Protein AF-A0A9C9SQH3-F1 (afdb_monomer_lite)

Sequence (85 aa):
NADVKDLQGKIDAVSKELEDCQATLEKISKYVVKPGDWLSKLAEYDEVYGHGNYRRWKEIYKANTDLIKNPDLILPGWELKIPRP

Foldseek 3Di:
DVVVVVVVVVVVVVVVVVVVVVVVVQVLFKDFDAPPDALLVQLCDPSAPHHPRSVCSVVQCVQCCVPPVDRGDDDGGDITGRDDD

Radius of gyration: 18.43 Å; chains: 1; bounding box: 34×22×58 Å

Structure (mmCIF, N/CA/C/O backbone):
data_AF-A0A9C9SQH3-F1
#
_entry.id   AF-A0A9C9SQH3-F1
#
loop_
_atom_site.group_PDB
_atom_site.id
_atom_site.type_symbol
_atom_site.label_atom_id
_atom_site.label_alt_id
_atom_site.label_comp_id
_atom_site.label_asym_id
_atom_site.label_entity_id
_atom_site.label_seq_id
_atom_site.pdbx_PDB_ins_code
_atom_site.Cartn_x
_atom_site.Cartn_y
_atom_site.Cartn_z
_atom_site.occupancy
_atom_site.B_iso_or_equiv
_atom_site.auth_seq_id
_atom_site.auth_comp_id
_atom_site.auth_asym_id
_atom_site.auth_atom_id
_atom_site.pdbx_PDB_model_num
ATOM 1 N N . ASN A 1 1 ? -23.287 -0.234 43.901 1.00 55.12 1 ASN A N 1
ATOM 2 C CA . ASN A 1 1 ? -22.5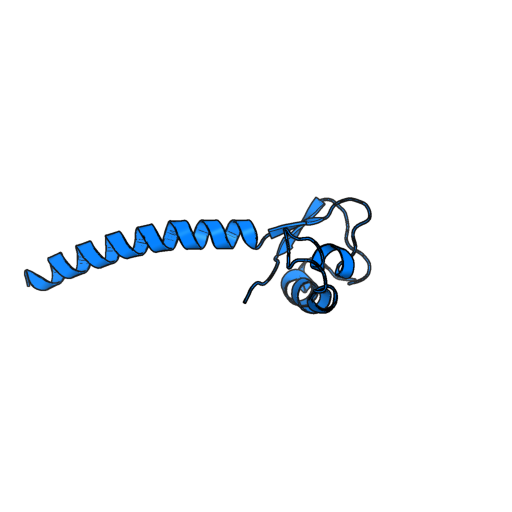65 -0.374 42.617 1.00 55.12 1 ASN A CA 1
ATOM 3 C C . ASN A 1 1 ? -21.308 0.491 42.559 1.00 55.12 1 ASN A C 1
ATOM 5 O O . ASN A 1 1 ? -21.133 1.250 41.614 1.00 55.12 1 ASN A O 1
ATOM 9 N N . ALA A 1 2 ? -20.419 0.381 43.553 1.00 61.16 2 ALA A N 1
ATOM 10 C CA . ALA A 1 2 ? -19.092 1.006 43.495 1.00 61.16 2 ALA A CA 1
ATOM 11 C C . ALA A 1 2 ? -18.174 0.257 42.507 1.00 61.16 2 ALA A C 1
ATOM 13 O O . ALA A 1 2 ? -17.360 0.868 41.824 1.00 61.16 2 ALA A O 1
ATOM 14 N N . ASP 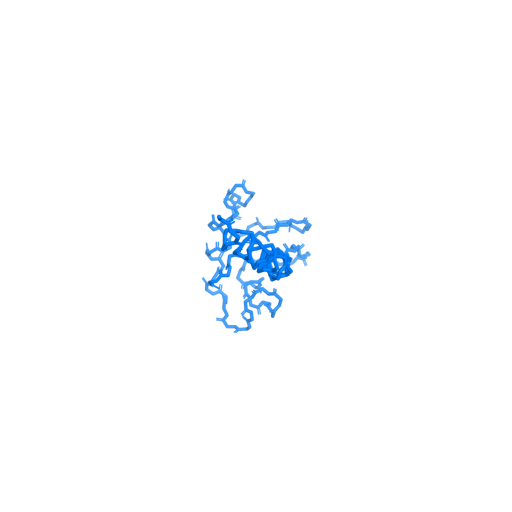A 1 3 ? -18.420 -1.042 42.343 1.00 60.75 3 ASP A N 1
ATOM 15 C CA . ASP A 1 3 ? -17.690 -1.958 41.463 1.00 60.75 3 ASP A CA 1
ATOM 16 C C . ASP A 1 3 ? -17.786 -1.568 39.983 1.00 60.75 3 ASP A C 1
ATOM 18 O O . ASP A 1 3 ? -16.820 -1.672 39.238 1.00 60.75 3 ASP A O 1
ATOM 22 N N . VAL A 1 4 ? -18.933 -1.032 39.555 1.00 61.69 4 VAL A N 1
ATOM 23 C CA . VAL A 1 4 ? -19.152 -0.621 38.156 1.00 61.69 4 VAL A CA 1
ATOM 24 C C . VAL A 1 4 ? -18.360 0.647 37.811 1.00 61.69 4 VAL A C 1
ATOM 26 O O . VAL A 1 4 ? -17.935 0.819 36.673 1.00 61.69 4 VAL A O 1
ATOM 29 N N . LYS A 1 5 ? -18.111 1.521 38.799 1.00 60.88 5 LYS A N 1
ATOM 30 C CA . LYS A 1 5 ? -17.297 2.737 38.627 1.00 60.88 5 LYS A CA 1
ATOM 31 C C . LYS A 1 5 ? -15.811 2.412 38.477 1.00 60.88 5 LYS A C 1
ATOM 33 O O . LYS A 1 5 ? -15.136 3.043 37.671 1.00 60.88 5 LYS A O 1
ATOM 38 N N . ASP A 1 6 ? -15.331 1.421 39.225 1.00 63.31 6 ASP A N 1
ATOM 39 C CA . ASP A 1 6 ? -13.944 0.949 39.144 1.00 63.31 6 ASP A CA 1
ATOM 40 C C . ASP A 1 6 ? -13.673 0.215 37.818 1.00 63.31 6 ASP A C 1
ATOM 42 O O . ASP A 1 6 ? -12.614 0.363 37.210 1.00 63.31 6 ASP A O 1
ATOM 46 N N . LEU A 1 7 ? -14.672 -0.521 37.317 1.00 61.78 7 LEU A N 1
ATOM 47 C CA . LEU A 1 7 ? -14.626 -1.151 35.996 1.00 61.78 7 LEU A CA 1
ATOM 48 C C . LEU A 1 7 ? -14.625 -0.121 34.858 1.00 61.78 7 LEU A C 1
ATOM 50 O O . LEU A 1 7 ? -13.875 -0.292 33.901 1.00 61.78 7 LEU A O 1
ATOM 54 N N . GLN A 1 8 ? -15.391 0.968 34.980 1.00 64.00 8 GLN A N 1
ATOM 55 C CA . GLN A 1 8 ? -15.416 2.035 33.975 1.00 64.00 8 GLN A CA 1
ATOM 56 C C . GLN A 1 8 ? -14.041 2.707 33.819 1.00 64.00 8 GLN A C 1
ATOM 58 O O . GLN A 1 8 ? -13.557 2.851 32.703 1.00 64.00 8 GLN A O 1
ATOM 63 N N . GLY A 1 9 ? -13.348 3.006 34.925 1.00 67.81 9 GLY A N 1
ATOM 64 C CA . GLY A 1 9 ? -12.000 3.591 34.875 1.00 67.81 9 GLY A CA 1
ATOM 65 C C . GLY A 1 9 ? -10.951 2.696 34.200 1.00 67.81 9 GLY A C 1
ATOM 66 O 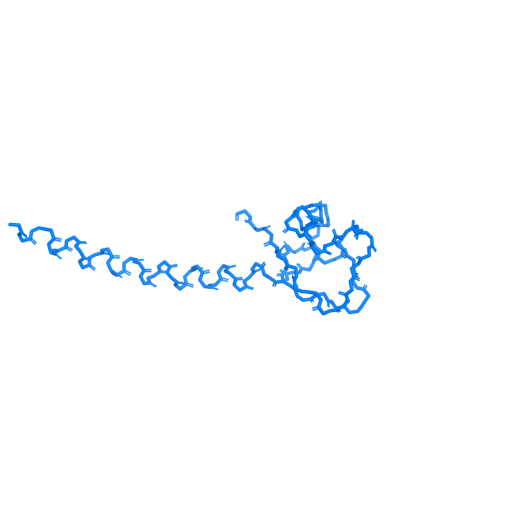O . GLY A 1 9 ? -10.035 3.198 33.551 1.00 67.81 9 GLY A O 1
ATOM 67 N N . LYS A 1 10 ? -11.104 1.369 34.298 1.00 70.44 10 LYS A N 1
ATOM 68 C CA . LYS A 1 10 ? -10.241 0.403 33.595 1.00 70.44 10 LYS A CA 1
ATOM 69 C C . LYS A 1 10 ? -10.561 0.330 32.102 1.00 70.44 10 LYS A C 1
ATOM 71 O O . LYS A 1 10 ? -9.641 0.208 31.303 1.00 70.44 10 LYS A O 1
ATOM 76 N N . ILE A 1 11 ? -11.835 0.443 31.721 1.00 69.38 11 ILE A N 1
ATOM 77 C CA . ILE A 1 11 ? -12.260 0.480 30.313 1.00 69.38 11 ILE A CA 1
ATOM 78 C C . ILE A 1 11 ? -11.700 1.726 29.618 1.00 69.38 11 ILE A C 1
ATOM 80 O O . ILE A 1 11 ? -11.155 1.613 28.523 1.00 69.38 11 ILE A O 1
ATOM 84 N N . ASP A 1 12 ? -11.771 2.891 30.260 1.00 66.50 12 ASP A N 1
ATOM 85 C CA . ASP A 1 12 ? -11.268 4.151 29.702 1.00 66.50 12 ASP A 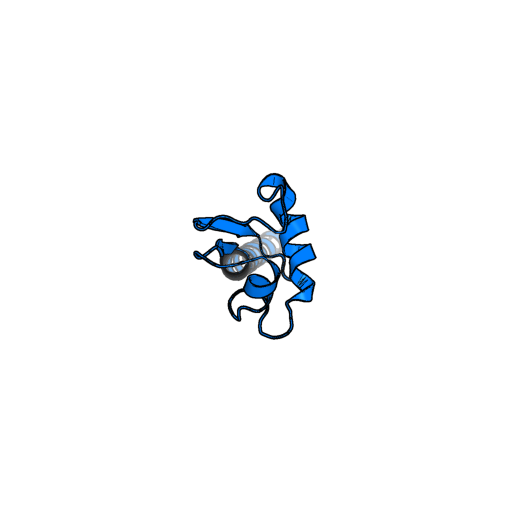CA 1
ATOM 86 C C . ASP A 1 12 ? -9.735 4.157 29.526 1.00 66.50 12 ASP A C 1
ATOM 88 O O . ASP A 1 12 ? -9.229 4.627 28.506 1.00 66.50 12 ASP A O 1
ATOM 92 N N . ALA A 1 13 ? -8.984 3.576 30.471 1.00 66.12 13 ALA A N 1
ATOM 93 C CA . ALA A 1 13 ? -7.530 3.432 30.353 1.00 66.12 13 ALA A CA 1
ATOM 94 C C . ALA A 1 13 ? -7.132 2.495 29.199 1.00 66.12 13 ALA A C 1
ATOM 96 O O . ALA A 1 13 ? -6.322 2.869 28.352 1.00 66.12 13 ALA A O 1
ATOM 97 N N . VAL A 1 14 ? -7.775 1.324 29.115 1.00 65.12 14 VAL A N 1
ATOM 98 C CA . VAL A 1 14 ? -7.515 0.341 28.052 1.00 65.12 14 VAL A CA 1
ATOM 99 C C . VAL A 1 14 ? -7.913 0.888 26.681 1.00 65.12 14 VAL A C 1
ATOM 101 O O . VAL A 1 14 ? -7.210 0.640 25.709 1.00 65.12 14 VAL A O 1
ATOM 104 N N . SER A 1 15 ? -8.994 1.668 26.588 1.00 67.44 15 SER A N 1
ATOM 105 C CA . SER A 1 15 ? -9.449 2.272 25.324 1.00 67.44 15 SER A CA 1
ATOM 106 C C . SER A 1 15 ? -8.421 3.247 24.750 1.00 67.44 15 SER A C 1
ATOM 108 O O . SER A 1 15 ? -8.149 3.227 23.552 1.00 67.44 15 SER A O 1
ATOM 110 N N . LYS A 1 16 ? -7.780 4.037 25.615 1.00 64.94 16 LYS A N 1
ATOM 111 C CA . LYS A 1 16 ? -6.774 5.022 25.211 1.00 64.94 16 LYS A CA 1
ATOM 112 C C . LYS A 1 16 ? -5.461 4.384 24.753 1.00 64.94 16 LYS A C 1
ATOM 114 O O . LYS A 1 16 ? -4.831 4.878 23.824 1.00 64.94 16 LYS A O 1
ATOM 119 N N . GLU A 1 17 ? -5.067 3.271 25.369 1.00 63.25 17 GLU A N 1
ATOM 120 C CA . GLU A 1 17 ? -3.932 2.460 24.906 1.00 63.25 17 GLU A CA 1
ATOM 121 C C . GLU A 1 17 ? -4.250 1.747 23.578 1.00 63.25 17 GLU A C 1
ATOM 123 O O . GLU A 1 17 ? -3.386 1.616 22.710 1.00 63.25 17 GLU A O 1
ATOM 128 N N . LEU A 1 18 ? -5.510 1.342 23.378 1.00 61.75 18 LEU A N 1
ATOM 129 C CA . LEU A 1 18 ? -5.982 0.751 22.125 1.00 61.75 18 LEU A CA 1
ATOM 130 C C . LEU A 1 18 ? -6.001 1.765 20.974 1.00 61.75 18 LEU A C 1
ATOM 132 O O . LEU A 1 18 ? -5.635 1.401 19.859 1.00 61.75 18 LEU A O 1
ATOM 136 N N . GLU A 1 19 ? -6.357 3.025 21.239 1.00 64.56 19 GLU A N 1
ATOM 137 C CA . GLU A 1 19 ? -6.316 4.113 20.251 1.00 64.56 19 GLU A CA 1
ATOM 138 C C . GLU A 1 19 ? -4.900 4.374 19.715 1.00 64.56 19 GLU A C 1
ATOM 140 O O . GLU A 1 19 ? -4.731 4.552 18.510 1.00 64.56 19 GLU A O 1
ATOM 145 N N . ASP A 1 20 ? -3.866 4.337 20.560 1.00 58.41 20 ASP A N 1
ATOM 146 C CA . ASP A 1 20 ? -2.480 4.602 20.137 1.00 58.41 20 ASP A CA 1
ATOM 147 C C . ASP A 1 20 ? -1.919 3.458 19.260 1.00 58.41 20 ASP A C 1
ATOM 149 O O . ASP A 1 20 ? -1.285 3.678 18.217 1.00 58.41 20 ASP A O 1
ATOM 153 N N . CYS A 1 21 ? -2.254 2.209 19.608 1.00 57.12 21 CYS A N 1
ATOM 154 C CA . CYS A 1 21 ? -1.941 1.041 18.782 1.00 57.12 21 CYS A CA 1
ATOM 155 C C . CYS A 1 21 ? -2.737 1.022 17.466 1.00 57.12 21 CYS A C 1
ATOM 157 O O . CYS A 1 21 ? -2.174 0.697 16.417 1.00 57.12 21 CYS A O 1
ATOM 159 N N . GLN A 1 22 ? -4.020 1.395 17.493 1.00 57.47 22 GLN A N 1
ATOM 160 C CA . GLN A 1 22 ? -4.868 1.470 16.299 1.00 57.47 22 GLN A CA 1
ATOM 161 C C . GLN A 1 22 ? -4.420 2.579 15.347 1.00 57.47 22 GLN A C 1
ATOM 163 O O . GLN A 1 22 ? -4.279 2.325 14.153 1.00 57.47 22 GLN A O 1
ATOM 168 N N . ALA A 1 23 ? -4.097 3.769 15.855 1.00 57.72 23 ALA A N 1
ATOM 169 C CA . ALA A 1 23 ? -3.599 4.874 15.039 1.00 57.72 23 ALA A CA 1
ATOM 170 C C . ALA A 1 23 ? -2.265 4.528 14.353 1.00 57.72 23 ALA A C 1
ATOM 172 O O . ALA A 1 23 ? -2.021 4.907 13.202 1.00 57.72 23 ALA A O 1
ATOM 173 N N . THR A 1 24 ? -1.410 3.763 15.037 1.00 58.34 24 THR A N 1
ATOM 174 C CA . THR A 1 24 ? -0.155 3.254 14.473 1.00 58.34 24 THR A CA 1
ATOM 175 C C . THR A 1 24 ? -0.423 2.226 13.371 1.00 58.34 24 THR A C 1
ATOM 177 O O . THR A 1 24 ? 0.136 2.338 12.279 1.00 58.34 24 THR A O 1
ATOM 180 N N . LEU A 1 25 ? -1.338 1.280 13.597 1.00 59.88 25 LEU A N 1
ATOM 181 C CA . LEU A 1 25 ? -1.772 0.307 12.587 1.00 59.88 25 LEU A CA 1
ATOM 182 C C . LEU A 1 25 ? -2.406 0.979 11.362 1.00 59.88 25 LEU A C 1
ATOM 184 O O . LEU A 1 25 ? -2.100 0.602 10.230 1.00 59.88 25 LEU A O 1
ATOM 188 N N . GLU A 1 26 ? -3.234 2.004 11.558 1.00 59.44 26 GLU A N 1
ATOM 189 C CA . GLU A 1 26 ? -3.864 2.749 10.467 1.00 59.44 26 GLU A CA 1
ATOM 190 C C . GLU A 1 26 ? -2.849 3.503 9.604 1.00 59.44 26 GLU A C 1
ATOM 192 O O . GLU A 1 26 ? -2.974 3.503 8.376 1.00 59.44 26 GLU A O 1
ATOM 197 N N . LYS A 1 27 ? -1.820 4.107 10.213 1.00 57.78 27 LYS A N 1
ATOM 198 C CA . LYS A 1 27 ? -0.727 4.762 9.471 1.00 57.78 27 LYS A CA 1
ATOM 199 C C . LYS A 1 27 ? 0.106 3.773 8.668 1.00 57.78 27 LYS A C 1
ATOM 201 O O . LYS A 1 27 ? 0.496 4.067 7.546 1.00 57.78 27 LYS A O 1
ATOM 206 N N . ILE A 1 28 ? 0.361 2.605 9.240 1.00 64.44 28 ILE A N 1
ATOM 207 C CA . ILE A 1 28 ? 1.168 1.546 8.633 1.00 64.44 28 ILE A CA 1
ATOM 208 C C . ILE A 1 28 ? 0.414 0.830 7.488 1.00 64.44 28 ILE A C 1
ATOM 210 O O . ILE A 1 28 ? 1.021 0.190 6.627 1.00 64.44 28 ILE A O 1
ATOM 214 N N . SER A 1 29 ? -0.912 0.964 7.449 1.00 76.81 29 SER A N 1
ATOM 215 C CA . SER A 1 29 ? -1.788 0.311 6.472 1.00 76.81 29 SER A CA 1
ATOM 216 C C . SER A 1 29 ? -2.034 1.138 5.206 1.00 76.81 29 SER A C 1
ATOM 218 O O . SER A 1 29 ? -2.925 0.797 4.429 1.00 76.81 29 SER A O 1
ATOM 220 N N . LYS A 1 30 ? -1.301 2.233 4.972 1.00 86.06 30 LYS A N 1
ATOM 221 C CA . LYS A 1 30 ? -1.455 3.067 3.768 1.00 86.06 30 LYS A CA 1
ATOM 222 C C . LYS A 1 30 ? -0.106 3.327 3.111 1.00 86.06 30 LYS A C 1
ATOM 224 O O . LYS A 1 30 ? 0.869 3.619 3.792 1.00 86.06 30 LYS A O 1
ATOM 229 N N . TYR A 1 31 ? -0.067 3.250 1.785 1.00 89.31 31 TYR A N 1
ATOM 230 C CA . TYR A 1 31 ? 1.127 3.514 0.988 1.00 89.31 31 TYR A CA 1
ATOM 231 C C . TYR A 1 31 ? 0.806 4.434 -0.186 1.00 89.31 31 TYR A C 1
ATOM 233 O O . TYR A 1 31 ? -0.169 4.204 -0.901 1.00 89.31 31 TYR A O 1
ATOM 241 N N . VAL A 1 32 ? 1.655 5.436 -0.424 1.00 91.06 32 VAL A N 1
ATOM 242 C CA . VAL A 1 32 ? 1.531 6.337 -1.577 1.00 91.06 32 VAL A CA 1
ATOM 243 C C . VAL A 1 32 ? 2.392 5.829 -2.727 1.00 91.06 32 VAL A C 1
ATOM 245 O O . VAL A 1 32 ? 3.618 5.834 -2.631 1.00 91.06 32 VAL A O 1
ATOM 248 N N . VAL A 1 33 ? 1.758 5.423 -3.828 1.00 90.81 33 VAL A N 1
ATOM 249 C CA . VAL A 1 33 ? 2.443 4.926 -5.034 1.00 90.81 33 VAL A CA 1
ATOM 250 C C . VAL A 1 33 ? 3.431 5.971 -5.555 1.00 90.81 33 VAL A C 1
ATOM 252 O O . VAL A 1 33 ? 3.053 7.124 -5.782 1.00 90.81 33 VAL A O 1
ATOM 255 N N . LYS A 1 34 ? 4.688 5.573 -5.787 1.00 89.50 34 LYS A N 1
ATOM 256 C CA . LYS A 1 34 ? 5.726 6.432 -6.371 1.00 89.50 34 LYS A CA 1
ATOM 257 C C . LYS A 1 34 ? 5.809 6.179 -7.887 1.00 89.50 34 LYS A C 1
ATOM 259 O O . LYS A 1 34 ? 5.380 5.132 -8.379 1.00 89.50 34 LYS A O 1
ATOM 264 N N . PRO A 1 35 ? 6.309 7.141 -8.682 1.00 88.50 35 PRO A N 1
ATOM 265 C CA . PRO A 1 35 ? 6.408 6.964 -10.129 1.00 88.50 35 PRO A CA 1
ATOM 266 C C . PRO A 1 35 ? 7.332 5.789 -10.480 1.00 88.50 35 PRO A C 1
ATOM 268 O O . PRO A 1 35 ? 8.476 5.738 -10.035 1.00 88.50 35 PRO A O 1
ATOM 271 N N . GLY A 1 36 ? 6.832 4.855 -11.297 1.00 85.88 36 GLY A N 1
ATOM 272 C CA . GLY A 1 36 ? 7.556 3.636 -11.685 1.00 85.88 36 GLY A CA 1
ATOM 273 C C . GLY A 1 36 ? 7.347 2.433 -10.755 1.00 85.88 36 GLY A C 1
ATOM 274 O O . GLY A 1 36 ? 8.055 1.431 -10.892 1.00 85.88 36 GLY A O 1
ATOM 275 N N . ASP A 1 37 ? 6.400 2.518 -9.820 1.00 88.06 37 ASP A N 1
ATOM 276 C CA . ASP A 1 37 ? 5.956 1.377 -9.021 1.00 88.06 37 ASP A CA 1
ATOM 277 C C . ASP A 1 37 ? 4.889 0.543 -9.734 1.00 88.06 37 ASP A C 1
ATOM 279 O O . ASP A 1 37 ? 4.072 1.046 -10.501 1.00 88.06 37 ASP A O 1
ATOM 283 N N . TRP A 1 38 ? 4.869 -0.748 -9.411 1.00 88.81 38 TRP A N 1
ATOM 284 C CA . TRP A 1 38 ? 3.780 -1.675 -9.716 1.00 88.81 38 TRP A CA 1
ATOM 285 C C . TRP A 1 38 ? 3.476 -2.518 -8.474 1.00 88.81 38 TRP A C 1
ATOM 287 O O . TRP A 1 38 ? 4.318 -2.638 -7.580 1.00 88.81 38 TRP A O 1
ATOM 297 N N . LEU A 1 39 ? 2.287 -3.126 -8.411 1.00 88.62 39 LEU A N 1
ATOM 298 C CA . LEU A 1 39 ? 1.775 -3.775 -7.195 1.00 88.62 39 LEU A CA 1
ATOM 299 C C . LEU A 1 39 ? 2.744 -4.792 -6.569 1.00 88.62 39 LEU A C 1
ATOM 301 O O . LEU A 1 39 ? 2.933 -4.797 -5.356 1.00 88.62 39 LEU A O 1
ATOM 305 N N . SER A 1 40 ? 3.378 -5.633 -7.387 1.00 89.94 40 SER A N 1
ATOM 306 C CA . SER A 1 40 ? 4.348 -6.641 -6.934 1.00 89.94 40 SER A CA 1
ATOM 307 C C . SER A 1 40 ? 5.592 -6.033 -6.300 1.00 89.94 40 SER A C 1
ATOM 309 O O . SER A 1 40 ? 6.022 -6.509 -5.258 1.00 89.94 40 SER A O 1
ATOM 311 N N . LYS A 1 41 ? 6.144 -4.971 -6.896 1.00 90.31 41 LYS A N 1
ATOM 312 C CA . LYS A 1 41 ? 7.333 -4.281 -6.380 1.00 90.31 41 LYS A CA 1
ATOM 313 C C . LYS A 1 41 ? 7.017 -3.537 -5.089 1.00 90.31 41 LYS A C 1
ATOM 315 O O . LYS A 1 41 ? 7.781 -3.601 -4.136 1.00 90.31 41 LYS A O 1
ATOM 320 N N . LEU A 1 42 ? 5.851 -2.898 -5.046 1.00 89.56 42 LEU A N 1
ATOM 321 C CA . LEU A 1 42 ? 5.353 -2.206 -3.865 1.00 89.56 42 LEU A CA 1
ATOM 322 C C . LEU A 1 42 ? 5.156 -3.178 -2.696 1.00 89.56 42 LEU A C 1
ATOM 324 O O . LEU A 1 42 ? 5.541 -2.872 -1.576 1.00 89.56 42 LEU A O 1
ATOM 328 N N . ALA A 1 43 ? 4.652 -4.386 -2.964 1.00 89.75 43 ALA A N 1
ATOM 329 C CA . ALA A 1 43 ? 4.545 -5.445 -1.964 1.00 89.75 43 ALA A CA 1
ATOM 330 C C . ALA A 1 43 ? 5.903 -5.916 -1.407 1.00 89.75 43 ALA A C 1
ATOM 332 O O . ALA A 1 43 ? 5.935 -6.476 -0.319 1.00 89.75 43 ALA A O 1
ATOM 333 N N . GLU A 1 44 ? 7.018 -5.704 -2.109 1.00 91.25 44 GLU A N 1
ATOM 334 C CA . GLU A 1 44 ? 8.361 -6.042 -1.612 1.00 91.25 44 GLU A CA 1
ATOM 335 C C . GLU A 1 44 ? 9.011 -4.928 -0.794 1.00 91.25 44 GLU A C 1
ATOM 337 O O . GLU A 1 44 ? 10.068 -5.149 -0.202 1.00 91.25 44 GLU A O 1
ATOM 342 N N . TYR A 1 45 ? 8.411 -3.739 -0.745 1.00 88.88 45 TYR A N 1
ATOM 343 C CA . TYR A 1 45 ? 8.942 -2.656 0.067 1.00 88.88 45 TYR A CA 1
ATOM 344 C C . TYR A 1 45 ? 8.825 -2.969 1.552 1.00 88.88 45 TYR A C 1
ATOM 346 O O . TYR A 1 45 ? 7.799 -3.464 2.022 1.00 88.88 45 TYR A O 1
ATOM 354 N N . ASP A 1 46 ? 9.882 -2.632 2.288 1.00 85.81 46 ASP A N 1
ATOM 355 C CA . ASP A 1 46 ? 9.985 -2.803 3.740 1.00 85.81 46 ASP A CA 1
ATOM 356 C C . ASP A 1 46 ? 8.862 -2.067 4.486 1.00 85.81 46 ASP A C 1
ATOM 358 O O . ASP A 1 46 ? 8.243 -2.600 5.402 1.00 85.81 46 ASP A O 1
ATOM 362 N N . GLU A 1 47 ? 8.484 -0.889 3.981 1.00 83.44 47 GLU A N 1
ATOM 363 C CA . GLU A 1 47 ? 7.352 -0.098 4.474 1.00 83.44 47 GLU A CA 1
ATOM 364 C C . GLU A 1 47 ? 5.969 -0.727 4.194 1.00 83.44 47 GLU A C 1
ATOM 366 O O . GLU A 1 47 ? 4.976 -0.285 4.768 1.00 83.44 47 GLU A O 1
ATOM 371 N N . VAL A 1 48 ? 5.878 -1.776 3.367 1.00 87.31 48 VAL A N 1
ATOM 372 C CA . VAL A 1 48 ? 4.619 -2.442 2.983 1.00 87.31 48 VAL A CA 1
ATOM 373 C C . VAL A 1 48 ? 4.517 -3.837 3.605 1.00 87.31 48 VAL A C 1
ATOM 375 O O . VAL A 1 48 ? 3.725 -4.036 4.526 1.00 87.31 48 VAL A O 1
ATOM 378 N N . TYR A 1 49 ? 5.310 -4.796 3.120 1.00 86.94 49 TYR A N 1
ATOM 379 C CA . TYR A 1 49 ? 5.391 -6.157 3.675 1.00 86.94 49 TYR A CA 1
ATOM 380 C C . TYR A 1 49 ? 6.827 -6.657 3.864 1.00 86.94 49 TYR A C 1
ATOM 382 O O . TYR A 1 49 ? 7.026 -7.637 4.580 1.00 86.94 49 TYR A O 1
ATOM 390 N N . GLY A 1 50 ? 7.813 -6.029 3.224 1.00 85.94 50 GLY A N 1
ATOM 391 C CA . GLY A 1 50 ? 9.206 -6.467 3.210 1.00 85.94 50 GLY A CA 1
ATOM 392 C C . GLY A 1 50 ? 9.562 -7.399 2.057 1.00 85.94 50 GLY A C 1
ATOM 393 O O . GLY A 1 50 ? 8.707 -7.962 1.365 1.00 85.94 50 GLY A O 1
ATOM 394 N N . HIS A 1 51 ? 10.867 -7.567 1.862 1.00 85.38 51 HIS A N 1
ATOM 395 C CA . HIS A 1 51 ? 11.443 -8.323 0.754 1.00 85.38 51 HIS A CA 1
ATOM 396 C C . HIS A 1 51 ? 10.910 -9.764 0.669 1.00 85.38 51 HIS A C 1
ATOM 398 O O . HIS A 1 51 ? 10.765 -10.455 1.675 1.00 85.38 51 HIS A O 1
ATOM 404 N N . GLY A 1 52 ? 10.627 -10.232 -0.554 1.00 87.25 52 GLY A N 1
ATOM 405 C CA . GLY A 1 52 ? 10.106 -11.582 -0.808 1.00 87.25 52 GLY A CA 1
ATOM 406 C C . GLY A 1 52 ? 8.580 -11.717 -0.716 1.00 87.25 52 GLY A C 1
ATOM 407 O O . GLY A 1 52 ? 8.041 -12.770 -1.062 1.00 87.25 52 GLY A O 1
ATOM 408 N N . ASN A 1 53 ? 7.862 -10.654 -0.341 1.00 88.81 53 ASN A N 1
ATOM 409 C CA . ASN A 1 53 ? 6.398 -10.646 -0.265 1.00 88.81 53 ASN A CA 1
ATOM 410 C C . ASN A 1 53 ? 5.699 -10.209 -1.559 1.00 88.81 53 ASN A C 1
ATOM 412 O O . ASN A 1 53 ? 4.493 -9.967 -1.531 1.00 88.81 53 ASN A O 1
ATOM 416 N N . TYR A 1 54 ? 6.392 -10.176 -2.706 1.00 88.19 54 TYR A N 1
ATOM 417 C CA . TYR A 1 54 ? 5.803 -9.770 -3.992 1.00 88.19 54 TYR A CA 1
ATOM 418 C C . TYR A 1 54 ? 4.448 -10.434 -4.258 1.00 88.19 54 TYR A C 1
ATOM 420 O O . TYR A 1 54 ? 3.532 -9.783 -4.737 1.00 88.19 54 TYR A O 1
ATOM 428 N N . ARG A 1 55 ? 4.268 -11.712 -3.886 1.00 89.50 55 ARG A N 1
ATOM 429 C CA . ARG A 1 55 ? 3.024 -12.487 -4.083 1.00 89.50 55 ARG A CA 1
ATOM 430 C C . ARG A 1 55 ? 1.784 -11.877 -3.419 1.00 89.50 55 ARG A C 1
ATOM 432 O O . ARG A 1 55 ? 0.672 -12.174 -3.858 1.00 89.50 55 ARG A O 1
ATOM 439 N N . ARG A 1 56 ? 1.966 -11.027 -2.405 1.00 89.69 56 ARG A N 1
ATOM 440 C CA . ARG A 1 56 ? 0.897 -10.323 -1.681 1.00 89.69 56 ARG A CA 1
ATOM 441 C C . ARG A 1 56 ? 0.310 -9.140 -2.450 1.00 89.69 56 ARG A C 1
ATOM 443 O O . ARG A 1 56 ? -0.676 -8.551 -2.018 1.00 89.69 56 ARG A O 1
ATOM 450 N N . TRP A 1 57 ? 0.827 -8.839 -3.641 1.00 90.38 57 TRP A N 1
ATOM 451 C CA . TRP A 1 57 ? 0.256 -7.839 -4.549 1.00 90.38 57 TRP A CA 1
ATOM 452 C C . TRP A 1 57 ? -1.246 -8.040 -4.8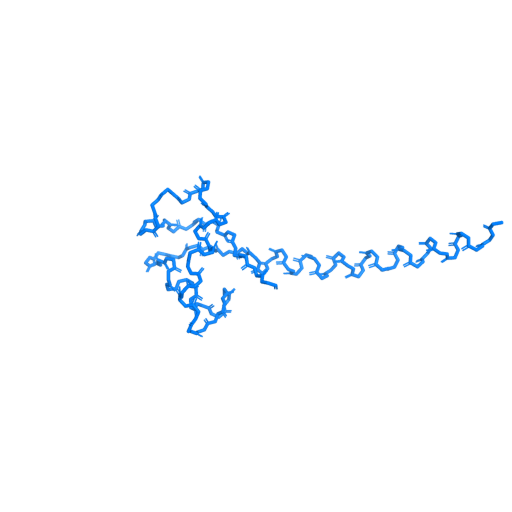04 1.00 90.38 57 TRP A C 1
ATOM 454 O O . TRP A 1 57 ? -1.990 -7.071 -4.952 1.00 90.38 57 TRP A O 1
ATOM 464 N N . LYS A 1 58 ? -1.713 -9.297 -4.802 1.00 90.62 58 LYS A N 1
ATOM 465 C CA . LYS A 1 58 ? -3.132 -9.651 -4.968 1.00 90.62 58 LYS A CA 1
ATOM 466 C C . LYS A 1 58 ? -3.998 -9.172 -3.807 1.00 90.62 58 LYS A C 1
ATOM 468 O O . LYS A 1 58 ? -5.157 -8.832 -4.020 1.00 90.62 58 LYS A O 1
ATOM 473 N N . GLU A 1 59 ? -3.454 -9.159 -2.595 1.00 90.31 59 GLU A N 1
ATOM 474 C CA . GLU A 1 59 ? -4.155 -8.699 -1.394 1.00 90.31 59 GLU A CA 1
ATOM 475 C C . GLU A 1 59 ? -4.317 -7.180 -1.433 1.00 90.31 59 GLU A C 1
ATOM 477 O O . GLU A 1 59 ? -5.425 -6.681 -1.237 1.00 90.31 59 GLU A O 1
ATOM 482 N N . ILE A 1 60 ? -3.253 -6.463 -1.816 1.00 89.38 60 ILE A N 1
ATOM 483 C CA . ILE A 1 60 ? -3.296 -5.015 -2.069 1.00 89.38 60 ILE A CA 1
ATOM 484 C C . ILE A 1 60 ? -4.323 -4.707 -3.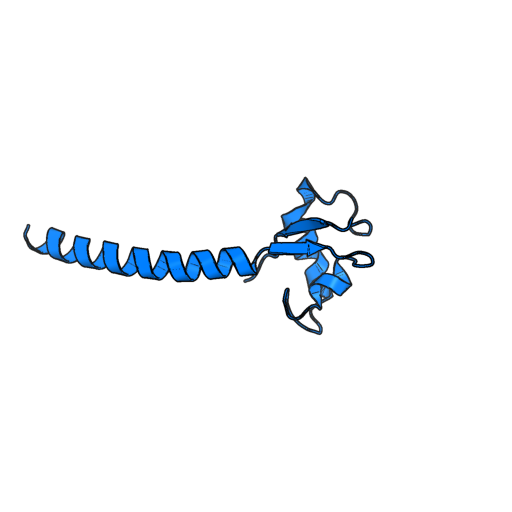160 1.00 89.38 60 ILE A C 1
ATOM 486 O O . ILE A 1 60 ? -5.175 -3.844 -2.971 1.00 89.38 60 ILE A O 1
ATOM 490 N N . TYR A 1 61 ? -4.297 -5.435 -4.282 1.00 90.69 61 TYR A N 1
ATOM 491 C CA . TYR A 1 61 ? -5.285 -5.257 -5.345 1.00 90.69 61 TYR A CA 1
ATOM 492 C C . TYR A 1 61 ? -6.703 -5.457 -4.818 1.00 90.69 61 TYR A C 1
ATOM 494 O O . TYR A 1 61 ? -7.535 -4.574 -4.981 1.00 90.69 61 TYR A O 1
ATOM 502 N N . LYS A 1 62 ? -6.963 -6.571 -4.119 1.00 89.38 62 LYS A N 1
ATOM 503 C CA . LYS A 1 62 ? -8.283 -6.906 -3.571 1.00 89.38 62 LYS A CA 1
ATOM 504 C C . LYS A 1 62 ? -8.816 -5.813 -2.638 1.00 89.38 62 LYS A C 1
ATOM 506 O O . LYS A 1 62 ? -9.980 -5.442 -2.752 1.00 89.38 62 LYS A O 1
ATOM 511 N N . ALA A 1 63 ? -7.962 -5.278 -1.765 1.00 88.88 63 ALA A N 1
ATOM 512 C CA . ALA A 1 63 ? -8.308 -4.209 -0.829 1.00 88.88 63 ALA A CA 1
ATOM 513 C C . ALA A 1 63 ? -8.534 -2.840 -1.496 1.00 88.88 63 ALA A C 1
ATOM 515 O O . ALA A 1 63 ? -9.134 -1.960 -0.883 1.00 88.88 63 ALA A O 1
ATOM 516 N N . ASN A 1 64 ? -8.057 -2.656 -2.732 1.00 90.75 64 ASN A N 1
ATOM 517 C CA . ASN A 1 64 ? -8.139 -1.396 -3.470 1.00 90.75 64 ASN A CA 1
ATOM 518 C C . ASN A 1 64 ? -8.824 -1.544 -4.832 1.00 90.75 64 ASN A C 1
ATOM 520 O O . ASN A 1 64 ? -8.638 -0.680 -5.680 1.00 90.75 64 ASN A O 1
ATOM 524 N N . THR A 1 65 ? -9.614 -2.595 -5.071 1.00 89.19 65 THR A N 1
ATOM 525 C CA . THR A 1 65 ? -10.327 -2.800 -6.357 1.00 89.19 65 THR A CA 1
ATOM 526 C C . THR A 1 65 ? -11.296 -1.662 -6.701 1.00 89.19 65 THR A C 1
ATOM 528 O O . THR A 1 65 ? -11.638 -1.426 -7.868 1.00 89.19 65 THR A O 1
ATOM 531 N N . ASP A 1 66 ? -11.712 -0.902 -5.690 1.00 87.88 66 ASP A N 1
ATOM 532 C CA . ASP A 1 66 ? -12.466 0.335 -5.849 1.00 87.88 66 ASP A CA 1
ATOM 533 C C . ASP A 1 66 ? -11.677 1.378 -6.658 1.00 87.88 66 ASP A C 1
ATOM 535 O O . ASP A 1 66 ? -12.236 1.974 -7.583 1.00 87.88 66 ASP A O 1
ATOM 539 N N . LEU A 1 67 ? -10.375 1.521 -6.373 1.00 87.31 67 LEU A N 1
ATOM 540 C CA . LEU A 1 67 ? -9.456 2.483 -6.994 1.00 87.31 67 LEU A CA 1
ATOM 541 C C . LEU A 1 67 ? -8.694 1.885 -8.190 1.00 87.31 67 LEU A C 1
ATOM 543 O O . LEU A 1 67 ? -8.643 2.476 -9.267 1.00 87.31 67 LEU A O 1
ATOM 547 N N . ILE A 1 68 ? -8.124 0.693 -8.021 1.00 87.81 68 ILE A N 1
ATOM 548 C CA . ILE A 1 68 ? -7.317 -0.002 -9.021 1.00 87.81 68 ILE A CA 1
ATOM 549 C C . ILE A 1 68 ? -8.233 -0.861 -9.891 1.00 87.81 68 ILE A C 1
ATOM 551 O O . ILE A 1 68 ? -8.626 -1.964 -9.515 1.00 87.81 68 ILE A O 1
ATOM 555 N N . LYS A 1 69 ? -8.550 -0.375 -11.092 1.00 84.69 69 LYS A N 1
ATOM 556 C CA . LYS A 1 69 ? -9.294 -1.168 -12.084 1.00 84.69 69 LYS A CA 1
ATOM 557 C C . LYS A 1 69 ? -8.407 -2.186 -12.792 1.00 84.69 69 LYS A C 1
ATOM 559 O O . LYS A 1 69 ? -8.826 -3.321 -12.989 1.00 84.69 69 LYS A O 1
ATOM 564 N N . ASN A 1 70 ? -7.165 -1.804 -13.079 1.00 84.00 70 ASN A N 1
ATOM 565 C CA . ASN A 1 70 ? -6.187 -2.646 -13.756 1.00 84.00 70 ASN A CA 1
ATOM 566 C C . ASN A 1 70 ? -5.006 -2.927 -12.815 1.00 84.00 70 ASN A C 1
ATOM 568 O O . ASN A 1 70 ? -4.343 -1.977 -12.408 1.00 84.00 70 ASN A O 1
ATOM 572 N N . PRO A 1 71 ? -4.712 -4.192 -12.469 1.00 80.06 71 PRO A N 1
ATOM 573 C CA . PRO A 1 71 ? -3.633 -4.523 -11.535 1.00 80.06 71 PRO A CA 1
ATOM 574 C C . PRO A 1 71 ? -2.239 -4.128 -12.054 1.00 80.06 71 PRO A C 1
ATOM 576 O O . PRO A 1 71 ? -1.365 -3.784 -11.263 1.00 80.06 71 PRO A O 1
ATOM 579 N N . ASP A 1 72 ? -2.044 -4.125 -13.373 1.00 81.75 72 ASP A N 1
ATOM 580 C CA . ASP A 1 72 ? -0.789 -3.715 -14.015 1.00 81.75 72 ASP A CA 1
ATOM 581 C C . ASP A 1 72 ? -0.640 -2.191 -14.167 1.00 81.75 72 ASP A C 1
ATOM 583 O O . ASP A 1 72 ? 0.431 -1.714 -14.535 1.00 81.75 72 ASP A O 1
ATOM 587 N N . LEU A 1 73 ? -1.694 -1.413 -13.888 1.00 83.38 73 LEU A N 1
ATOM 588 C CA . LEU A 1 73 ? -1.685 0.041 -14.039 1.00 83.38 73 LEU A CA 1
ATOM 589 C C . LEU A 1 73 ? -2.039 0.716 -12.714 1.00 83.38 73 LEU A C 1
ATOM 591 O O . LEU A 1 73 ? -3.209 0.887 -12.372 1.00 83.38 73 LEU A O 1
ATOM 595 N N . ILE A 1 74 ? -1.004 1.153 -12.002 1.00 86.06 74 ILE A N 1
ATOM 596 C CA . ILE A 1 74 ? -1.133 2.036 -10.844 1.00 86.06 74 ILE A CA 1
ATOM 597 C C . ILE A 1 74 ? -0.484 3.379 -11.160 1.00 86.06 74 ILE A C 1
ATOM 599 O O . ILE A 1 74 ? 0.570 3.437 -11.795 1.00 86.06 74 ILE A O 1
ATOM 603 N N . LEU A 1 75 ? -1.138 4.465 -10.752 1.00 86.12 75 LEU A N 1
ATOM 604 C CA . LEU A 1 75 ? -0.631 5.813 -10.980 1.00 86.12 75 LEU A CA 1
ATOM 605 C C . LEU A 1 75 ? 0.061 6.347 -9.721 1.00 86.12 75 LEU A C 1
ATOM 607 O O . LEU A 1 75 ? -0.403 6.088 -8.608 1.00 86.12 75 LEU A O 1
ATOM 611 N N . PRO A 1 76 ? 1.155 7.110 -9.880 1.00 89.62 76 PRO A N 1
ATOM 612 C CA . PRO A 1 76 ? 1.803 7.763 -8.755 1.00 89.62 76 PRO A CA 1
ATOM 613 C C . PRO A 1 76 ? 0.860 8.747 -8.056 1.00 89.62 76 PRO A C 1
ATOM 615 O O . PRO A 1 76 ? 0.067 9.431 -8.703 1.00 89.62 76 PRO A O 1
ATOM 618 N N . GLY A 1 77 ? 0.969 8.827 -6.730 1.00 89.44 77 GLY A N 1
ATOM 619 C CA . GLY A 1 77 ? 0.107 9.646 -5.874 1.00 89.44 77 GLY A CA 1
ATOM 620 C C . GLY A 1 77 ? -1.154 8.935 -5.378 1.00 89.44 77 GLY A C 1
ATOM 621 O O . GLY A 1 77 ? -1.914 9.521 -4.613 1.00 89.44 77 GLY A O 1
ATOM 622 N N . TRP A 1 78 ? -1.389 7.682 -5.774 1.00 90.44 78 TRP A N 1
ATOM 623 C CA . TRP A 1 78 ? -2.478 6.881 -5.218 1.00 90.44 78 TRP A CA 1
ATOM 624 C C . TRP A 1 78 ? -2.163 6.422 -3.798 1.00 90.44 78 TRP A C 1
ATOM 626 O O . TRP A 1 78 ? -1.115 5.827 -3.557 1.00 90.44 78 TRP A O 1
ATOM 636 N N . GLU A 1 79 ? -3.101 6.645 -2.881 1.00 90.88 79 GLU A N 1
ATOM 637 C CA . GLU A 1 79 ? -3.062 6.095 -1.527 1.00 90.88 79 GLU A CA 1
ATOM 638 C C . GLU A 1 79 ? -3.691 4.698 -1.521 1.00 90.88 79 GLU A C 1
ATOM 640 O O . GLU A 1 79 ? -4.913 4.542 -1.528 1.00 90.88 79 GLU A O 1
ATOM 645 N N . LEU A 1 80 ? -2.847 3.668 -1.528 1.00 89.19 80 LEU A N 1
ATOM 646 C CA . LEU A 1 80 ? -3.275 2.275 -1.471 1.00 89.19 80 LEU A CA 1
ATOM 647 C C . LEU A 1 80 ? -3.371 1.797 -0.029 1.00 89.19 80 LEU A C 1
ATOM 649 O O . LEU A 1 80 ? -2.453 1.982 0.769 1.00 89.19 80 LEU A O 1
ATOM 653 N N . LYS A 1 81 ? -4.466 1.108 0.283 1.00 89.06 81 LYS A N 1
ATOM 654 C CA . LYS A 1 81 ? -4.648 0.370 1.532 1.00 89.06 81 LYS A CA 1
ATOM 655 C C . LYS A 1 81 ? -3.848 -0.928 1.489 1.00 89.06 81 LYS A C 1
ATOM 657 O O . LYS A 1 81 ? -4.054 -1.759 0.607 1.00 89.06 81 LYS A O 1
ATOM 662 N N . ILE A 1 82 ? -2.960 -1.116 2.447 1.00 88.75 82 ILE A N 1
ATOM 663 C CA . ILE A 1 82 ? -2.118 -2.299 2.587 1.00 88.75 82 ILE A CA 1
ATOM 664 C C . ILE A 1 82 ? -2.710 -3.173 3.697 1.00 88.75 82 ILE A C 1
ATOM 666 O O . ILE A 1 82 ? -2.556 -2.838 4.871 1.00 88.75 82 ILE A O 1
ATOM 670 N N . PRO A 1 83 ? -3.405 -4.275 3.366 1.00 82.81 83 PRO A N 1
ATOM 671 C CA . PRO A 1 83 ? -3.953 -5.165 4.383 1.00 82.81 83 PRO A CA 1
ATOM 672 C C . PRO A 1 83 ? -2.817 -5.930 5.069 1.00 82.81 83 PRO A C 1
ATOM 674 O O . PRO A 1 83 ? -2.091 -6.668 4.405 1.00 82.81 83 PRO A O 1
ATOM 677 N N . ARG A 1 84 ? -2.653 -5.772 6.384 1.00 78.44 84 ARG A N 1
ATOM 678 C CA . ARG A 1 84 ? -1.717 -6.569 7.194 1.00 78.44 84 ARG A CA 1
ATOM 679 C C . ARG A 1 84 ? -2.498 -7.586 8.044 1.00 78.44 84 ARG A C 1
ATOM 681 O O . ARG A 1 84 ? -3.610 -7.255 8.456 1.00 78.44 84 ARG A O 1
ATOM 688 N N . PRO A 1 85 ? -1.979 -8.813 8.229 1.00 62.38 85 PRO A N 1
ATOM 689 C CA . PRO A 1 85 ? -2.569 -9.795 9.136 1.00 62.38 85 PRO A CA 1
ATOM 690 C C . PRO A 1 85 ? -2.414 -9.394 10.606 1.00 62.38 85 PRO A C 1
ATOM 692 O O . PRO A 1 85 ? -1.490 -8.602 10.907 1.00 62.38 85 PRO A O 1
#

Secondary structure (DSSP, 8-state):
-HHHHHHHHHHHHHHHHHHHHHHHHHHHTEEEPPTT--HHHHHTSTTTT-TT-GGGHHHHHHHTTTT-SSTT---TT-EEE----

pLDDT: mean 79.03, std 12.46, range [55.12, 91.25]